Protein AF-A0A9D4HX95-F1 (afdb_monomer_lite)

Radius of gyration: 16.33 Å; chains: 1; bounding box: 34×45×42 Å

Organism: Dreissena polymorpha (NCBI:txid45954)

Structure (mmCIF, N/CA/C/O backbone):
data_AF-A0A9D4HX95-F1
#
_entry.id   AF-A0A9D4HX95-F1
#
loop_
_atom_site.group_PDB
_atom_site.id
_atom_site.type_symbol
_atom_site.label_atom_id
_atom_site.label_alt_id
_atom_site.label_comp_id
_atom_site.label_asym_id
_atom_site.label_entity_id
_atom_site.label_seq_id
_atom_site.pdbx_PDB_ins_code
_atom_site.Cartn_x
_atom_site.Cartn_y
_atom_site.Cartn_z
_atom_site.occupancy
_atom_site.B_iso_or_equiv
_atom_site.auth_seq_id
_atom_site.auth_comp_id
_atom_site.auth_asym_id
_atom_site.auth_atom_id
_atom_site.pdbx_PDB_model_num
ATOM 1 N N . MET A 1 1 ? -6.664 -2.744 5.708 1.00 79.75 1 MET A N 1
ATOM 2 C CA . MET A 1 1 ? -5.539 -2.330 4.844 1.00 79.75 1 MET A CA 1
ATOM 3 C C . MET A 1 1 ? -6.114 -1.767 3.562 1.00 79.75 1 MET A C 1
ATOM 5 O O . MET A 1 1 ? -7.096 -2.320 3.085 1.00 79.75 1 MET A O 1
ATOM 9 N N . PHE A 1 2 ? -5.539 -0.693 3.036 1.00 82.38 2 PHE A N 1
ATOM 10 C CA . PHE A 1 2 ? -5.963 -0.055 1.795 1.00 82.38 2 PHE A CA 1
ATOM 11 C C . PHE A 1 2 ? -4.724 0.227 0.940 1.00 82.38 2 PHE A C 1
ATOM 13 O O . PHE A 1 2 ? -3.716 0.717 1.447 1.00 82.38 2 PHE A O 1
ATOM 20 N N . VAL A 1 3 ? -4.773 -0.114 -0.344 1.00 84.19 3 VAL A N 1
ATOM 21 C CA . VAL A 1 3 ? -3.634 0.033 -1.255 1.00 84.19 3 VAL A CA 1
ATOM 22 C C . VAL A 1 3 ? -4.078 0.851 -2.454 1.00 84.19 3 VAL A C 1
ATOM 24 O O . VAL A 1 3 ? -4.986 0.449 -3.175 1.00 84.19 3 VAL A O 1
ATOM 27 N N . CYS A 1 4 ? -3.426 1.988 -2.669 1.00 82.38 4 CYS A N 1
ATOM 28 C CA . CYS A 1 4 ? -3.612 2.789 -3.868 1.00 82.38 4 CYS A CA 1
ATOM 29 C C . CYS A 1 4 ? -2.549 2.377 -4.892 1.00 82.38 4 CYS A C 1
ATOM 31 O O . CYS A 1 4 ? -1.382 2.754 -4.763 1.00 82.38 4 CYS A O 1
ATOM 33 N N . ASN A 1 5 ? -2.935 1.525 -5.846 1.00 80.19 5 ASN A N 1
ATOM 34 C CA . ASN A 1 5 ? -2.043 1.051 -6.905 1.00 80.19 5 ASN A CA 1
ATOM 35 C C . ASN A 1 5 ? -1.964 2.047 -8.076 1.00 80.19 5 ASN A C 1
ATOM 37 O O . ASN A 1 5 ? -2.824 2.912 -8.216 1.00 80.19 5 ASN A O 1
ATOM 41 N N . LYS A 1 6 ? -0.962 1.863 -8.943 1.00 78.56 6 LYS A N 1
ATOM 42 C CA . LYS A 1 6 ? -0.628 2.727 -10.082 1.00 78.56 6 LYS A CA 1
ATOM 43 C C . LYS A 1 6 ? -0.210 4.138 -9.671 1.00 78.56 6 LYS A C 1
ATOM 45 O O . LYS A 1 6 ? -0.395 5.090 -10.413 1.00 78.56 6 LYS A O 1
ATOM 50 N N . TRP A 1 7 ? 0.376 4.307 -8.490 1.00 78.69 7 TRP A N 1
ATOM 51 C CA . TRP A 1 7 ? 0.834 5.619 -8.031 1.00 78.69 7 TRP A CA 1
ATOM 52 C C . TRP A 1 7 ? 1.916 6.228 -8.938 1.00 78.69 7 TRP A C 1
ATOM 54 O O . TRP A 1 7 ? 2.157 7.426 -8.885 1.00 78.69 7 TRP A O 1
ATOM 64 N N . ASP A 1 8 ? 2.553 5.419 -9.787 1.00 74.75 8 ASP A N 1
ATOM 65 C CA . ASP A 1 8 ? 3.479 5.841 -10.838 1.00 74.75 8 ASP A CA 1
ATOM 66 C C . ASP A 1 8 ? 2.823 6.598 -12.002 1.00 74.75 8 ASP A C 1
ATOM 68 O O . ASP A 1 8 ? 3.535 7.335 -12.680 1.00 74.75 8 ASP A O 1
ATOM 72 N N . ILE A 1 9 ? 1.507 6.470 -12.211 1.00 74.06 9 ILE A N 1
ATOM 73 C CA . ILE A 1 9 ? 0.794 7.172 -13.295 1.00 74.06 9 ILE A CA 1
ATOM 74 C C . ILE A 1 9 ? 0.238 8.529 -12.860 1.00 74.06 9 ILE A C 1
ATOM 76 O O . ILE A 1 9 ? -0.137 9.328 -13.710 1.00 74.06 9 ILE A O 1
ATOM 80 N N . VAL A 1 10 ? 0.167 8.792 -11.550 1.00 67.75 10 VAL A N 1
ATOM 81 C CA . VAL A 1 10 ? -0.225 10.108 -11.024 1.00 67.75 10 VAL A CA 1
ATOM 82 C C . VAL A 1 10 ? 0.852 11.092 -11.459 1.00 67.75 10 VAL A C 1
ATOM 84 O O . VAL A 1 10 ? 2.010 10.905 -11.078 1.00 67.75 10 VAL A O 1
ATOM 87 N N . GLU A 1 11 ? 0.526 12.075 -12.295 1.00 60.53 11 GLU A N 1
ATOM 88 C CA . GLU A 1 11 ? 1.542 12.927 -12.914 1.00 60.53 11 GLU A CA 1
ATOM 89 C C . GLU A 1 11 ? 2.400 13.633 -11.862 1.00 60.53 11 GLU A C 1
ATOM 91 O O . GLU A 1 11 ? 1.921 14.052 -10.814 1.00 60.53 11 GLU A O 1
ATOM 96 N N . GLU A 1 12 ? 3.689 13.816 -12.140 1.00 55.19 12 GLU A N 1
ATOM 97 C CA . GLU A 1 12 ? 4.631 14.428 -11.197 1.00 55.19 12 GLU A CA 1
ATOM 98 C C . GLU A 1 12 ? 4.266 15.889 -10.855 1.00 55.19 12 GLU A C 1
ATOM 100 O O . GLU A 1 12 ? 4.533 16.361 -9.750 1.00 55.19 12 GLU A O 1
ATOM 105 N N . ARG A 1 13 ? 3.556 16.583 -11.761 1.00 49.28 13 ARG A N 1
ATOM 106 C CA . ARG A 1 13 ? 2.916 17.885 -11.495 1.00 49.28 13 ARG A CA 1
ATOM 107 C C . ARG A 1 13 ? 1.768 17.789 -10.495 1.00 49.28 13 ARG A C 1
ATOM 109 O O . ARG A 1 13 ? 1.581 18.721 -9.725 1.00 49.28 13 ARG A O 1
ATOM 116 N N . GLU A 1 14 ? 1.038 16.683 -10.466 1.00 53.88 14 GLU A N 1
ATOM 117 C CA . GLU A 1 14 ? 0.056 16.403 -9.422 1.00 53.88 14 GLU A CA 1
ATOM 118 C C . GLU A 1 14 ? 0.718 15.861 -8.152 1.00 53.88 14 GLU A C 1
ATOM 120 O O . GLU A 1 14 ? 0.146 16.012 -7.083 1.00 53.88 14 GLU A O 1
ATOM 125 N N . ARG A 1 15 ? 1.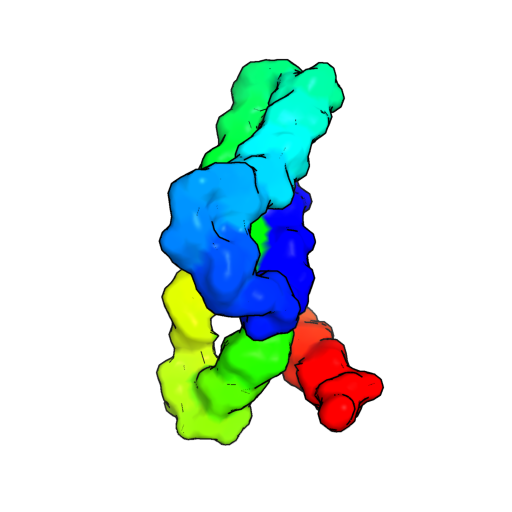941 15.307 -8.235 1.00 52.47 15 ARG A N 1
ATOM 126 C CA . ARG A 1 15 ? 2.724 14.868 -7.065 1.00 52.47 15 ARG A CA 1
ATOM 127 C C . ARG A 1 15 ? 3.395 15.975 -6.272 1.00 52.47 15 ARG A C 1
ATOM 129 O O . ARG A 1 15 ? 3.405 15.944 -5.047 1.00 52.47 15 ARG A O 1
ATOM 136 N N . ASN A 1 16 ? 3.970 16.938 -6.979 1.00 47.16 16 ASN A N 1
ATOM 137 C CA . ASN A 1 16 ? 4.900 17.907 -6.405 1.00 47.16 16 ASN A CA 1
ATOM 138 C C . ASN A 1 16 ? 4.361 19.345 -6.408 1.00 47.16 16 ASN A C 1
ATOM 140 O O . ASN A 1 16 ? 5.060 20.256 -5.963 1.00 47.16 16 ASN A O 1
ATOM 144 N N . GLN A 1 17 ? 3.130 19.582 -6.882 1.00 50.97 17 GLN A N 1
ATOM 145 C CA . GLN A 1 17 ? 2.469 20.869 -6.664 1.00 50.97 17 GLN A CA 1
ATOM 146 C C . GLN A 1 17 ? 1.882 20.936 -5.246 1.00 50.97 17 GLN A C 1
ATOM 148 O O . GLN A 1 17 ? 1.150 20.028 -4.838 1.00 50.97 17 GLN A O 1
ATOM 153 N N . PRO A 1 18 ? 2.140 22.023 -4.494 1.00 43.84 18 PRO A N 1
ATOM 154 C CA . PRO A 1 18 ? 1.429 22.305 -3.256 1.00 43.84 18 PRO A CA 1
ATOM 155 C C . PRO A 1 18 ? -0.062 22.459 -3.576 1.00 43.84 18 PRO A C 1
ATOM 157 O O . PRO A 1 18 ? -0.494 23.495 -4.073 1.00 43.84 18 PRO A O 1
ATOM 160 N N . GLY A 1 19 ? -0.843 21.403 -3.348 1.00 51.59 19 GLY A N 1
ATOM 161 C CA . GLY A 1 19 ? -2.288 21.431 -3.561 1.00 51.59 19 GLY A CA 1
ATOM 162 C C . GLY A 1 19 ? -2.917 20.143 -4.087 1.00 51.59 19 GLY A C 1
ATOM 163 O O . GLY A 1 19 ? -4.055 19.904 -3.721 1.00 51.59 19 GLY A O 1
ATOM 164 N N . SER A 1 20 ? -2.237 19.289 -4.862 1.00 52.00 20 SER A N 1
ATOM 165 C CA . SER A 1 20 ? -2.914 18.204 -5.616 1.00 52.00 20 SER A CA 1
ATOM 166 C C . SER A 1 20 ? -2.643 16.777 -5.109 1.00 52.00 20 SER A C 1
ATOM 168 O O . SER A 1 20 ? -3.589 16.012 -4.915 1.00 52.00 20 SER A O 1
ATOM 170 N N . GLU A 1 21 ? -1.403 16.404 -4.779 1.00 48.84 21 GLU A N 1
ATOM 171 C CA . GLU A 1 21 ? -1.111 15.033 -4.306 1.00 48.84 21 GLU A CA 1
ATOM 172 C C . GLU A 1 21 ? -1.579 14.801 -2.877 1.00 48.84 21 GLU A C 1
ATOM 174 O O . GLU A 1 21 ? -2.135 13.752 -2.527 1.00 48.84 21 GLU A O 1
ATOM 179 N N . ALA A 1 22 ? -1.351 15.829 -2.055 1.00 56.88 22 ALA A N 1
ATOM 180 C CA . ALA A 1 22 ? -1.920 15.906 -0.731 1.00 56.88 22 ALA A CA 1
ATOM 181 C C . ALA A 1 22 ? -3.437 15.754 -0.838 1.00 56.88 22 ALA A C 1
ATOM 183 O O . ALA A 1 22 ? -3.993 15.027 -0.039 1.00 56.88 22 ALA A O 1
ATOM 184 N N . GLN A 1 23 ? -4.101 16.314 -1.856 1.00 68.12 23 GLN A N 1
ATOM 185 C CA . GLN A 1 23 ? -5.553 16.218 -1.986 1.00 68.12 23 GLN A CA 1
ATOM 186 C C . GLN A 1 23 ? -6.059 14.812 -2.293 1.00 68.12 23 GLN A C 1
ATOM 188 O O . GLN A 1 23 ? -6.956 14.385 -1.588 1.00 68.12 23 GLN A O 1
ATOM 193 N N . VAL A 1 24 ? -5.526 14.057 -3.261 1.00 74.69 24 VAL A N 1
ATOM 194 C CA . VAL A 1 24 ? -6.083 12.711 -3.552 1.00 74.69 24 VAL A CA 1
ATOM 195 C C . VAL A 1 24 ? -5.843 11.750 -2.389 1.00 74.69 24 VAL A C 1
ATOM 197 O O . VAL A 1 24 ? -6.740 11.006 -1.979 1.00 74.69 24 VAL A O 1
ATOM 200 N N . TRP A 1 25 ? -4.634 11.779 -1.823 1.00 79.94 25 TRP A N 1
ATOM 201 C CA . TRP A 1 25 ? -4.310 10.959 -0.661 1.00 79.94 25 TRP A CA 1
ATOM 202 C C . TRP A 1 25 ? -5.127 11.381 0.563 1.00 79.94 25 TRP A C 1
ATOM 204 O O . TRP A 1 25 ? -5.757 10.531 1.191 1.00 79.94 25 TRP A O 1
ATOM 214 N N . GLN A 1 26 ? -5.163 12.679 0.877 1.00 80.12 26 GLN A N 1
ATOM 215 C CA . GLN A 1 26 ? -5.887 13.210 2.030 1.00 80.12 26 GLN A CA 1
ATOM 216 C C . GLN A 1 26 ? -7.398 13.056 1.871 1.00 80.12 26 GLN A C 1
ATOM 218 O O . GLN A 1 26 ? -8.041 12.648 2.823 1.00 80.12 26 GLN A O 1
ATOM 223 N N . ASP A 1 27 ? -7.967 13.278 0.688 1.00 83.06 27 ASP A N 1
ATOM 224 C CA . ASP A 1 27 ? -9.389 13.045 0.403 1.00 83.06 27 ASP A CA 1
ATOM 225 C C . ASP A 1 27 ? -9.749 11.570 0.603 1.00 83.06 27 ASP A C 1
ATOM 227 O O . ASP A 1 27 ? -10.756 11.247 1.236 1.00 83.06 27 ASP A O 1
ATOM 231 N N . THR A 1 28 ? -8.887 10.656 0.147 1.00 83.31 28 THR A N 1
ATOM 232 C CA . THR A 1 28 ? -9.065 9.223 0.406 1.00 83.31 28 THR A CA 1
ATOM 233 C C . THR A 1 28 ? -9.011 8.929 1.908 1.00 83.31 28 THR A C 1
ATOM 235 O O . THR A 1 28 ? -9.894 8.246 2.430 1.00 83.31 28 THR A O 1
ATOM 238 N N . VAL A 1 29 ? -8.019 9.469 2.624 1.00 85.00 29 VAL A N 1
ATOM 239 C CA . VAL A 1 29 ? -7.891 9.334 4.085 1.00 85.00 29 VAL A CA 1
ATOM 240 C C . VAL A 1 29 ? -9.123 9.896 4.799 1.00 85.00 29 VAL A C 1
ATOM 242 O O . VAL A 1 29 ? -9.651 9.250 5.700 1.00 85.00 29 VAL A O 1
ATOM 245 N N . ASP A 1 30 ? -9.613 11.065 4.399 1.00 85.62 30 ASP A N 1
ATOM 246 C CA . ASP A 1 30 ? -10.743 11.754 5.019 1.00 85.62 30 ASP A CA 1
ATOM 247 C C . ASP A 1 30 ? -12.044 10.983 4.795 1.00 85.62 30 ASP A C 1
ATOM 249 O O . ASP A 1 30 ? -12.825 10.798 5.732 1.00 85.62 30 ASP A O 1
ATOM 253 N N . LYS A 1 31 ? -12.264 10.456 3.585 1.00 86.31 31 LYS A N 1
ATOM 254 C CA . LYS A 1 31 ? -13.385 9.552 3.291 1.00 86.31 31 LYS A CA 1
ATOM 255 C C . LYS A 1 31 ? -13.312 8.287 4.144 1.00 86.31 31 LYS A C 1
ATOM 257 O O . LYS A 1 31 ? -14.301 7.908 4.768 1.00 86.31 31 LYS A O 1
ATOM 262 N N . LEU A 1 32 ? -12.139 7.666 4.248 1.00 85.69 32 LEU A N 1
ATOM 263 C CA . LEU A 1 32 ? -11.947 6.474 5.075 1.00 85.69 32 LEU A CA 1
ATOM 264 C C . LEU A 1 32 ? -12.156 6.759 6.573 1.00 85.69 32 LEU A C 1
ATOM 266 O O . LEU A 1 32 ? -12.801 5.966 7.261 1.00 85.69 32 LEU A O 1
ATOM 270 N N . LYS A 1 33 ? -11.685 7.906 7.078 1.00 86.56 33 LYS A N 1
ATOM 271 C CA . LYS A 1 33 ? -11.906 8.356 8.464 1.00 86.56 33 LYS A CA 1
ATOM 272 C C . LYS A 1 33 ? -13.379 8.634 8.758 1.00 86.56 33 LYS A C 1
ATOM 274 O O . LYS A 1 33 ? -13.826 8.330 9.859 1.00 86.56 33 LYS A O 1
ATOM 279 N N . LYS A 1 34 ? -14.143 9.161 7.791 1.00 87.00 34 LYS A N 1
ATOM 280 C CA . LYS A 1 34 ? -15.600 9.347 7.927 1.00 87.00 34 LYS A CA 1
ATOM 281 C C . LYS A 1 34 ? -16.337 8.018 8.102 1.00 87.00 34 LYS A C 1
ATOM 283 O O . LYS A 1 34 ? -17.270 7.951 8.894 1.00 87.00 34 LYS A O 1
ATOM 288 N N . HIS A 1 35 ? -15.925 6.971 7.388 1.00 84.81 35 HIS A N 1
ATOM 289 C CA . HIS A 1 35 ? -16.574 5.657 7.467 1.00 84.81 35 HIS A CA 1
ATOM 290 C C . HIS A 1 35 ? -16.096 4.801 8.646 1.00 84.81 35 HIS A C 1
ATOM 292 O O . HIS A 1 35 ? -16.867 4.002 9.171 1.00 84.81 35 HIS A O 1
ATOM 298 N N . LEU A 1 36 ? -14.841 4.963 9.068 1.00 83.50 36 LEU A N 1
ATOM 299 C CA . LEU A 1 36 ? -14.227 4.229 10.177 1.00 83.50 36 LEU A CA 1
ATOM 300 C C . LEU A 1 36 ? -13.518 5.208 11.129 1.00 83.50 36 LEU A C 1
ATOM 302 O O . LEU A 1 36 ? -12.282 5.292 11.134 1.00 83.50 36 LEU A O 1
ATOM 306 N N . PRO A 1 37 ? -14.290 5.969 11.928 1.00 81.88 37 PRO A N 1
ATOM 307 C CA . PRO A 1 37 ? -13.731 6.906 12.892 1.00 81.88 37 PRO A CA 1
ATOM 308 C C . PRO A 1 37 ? -12.938 6.162 13.975 1.00 81.88 37 PRO A C 1
ATOM 310 O O . PRO A 1 37 ? -13.325 5.089 14.432 1.00 81.88 37 PRO A O 1
ATOM 313 N N . GLY A 1 38 ? -11.797 6.726 14.375 1.00 81.25 38 GLY A N 1
ATOM 314 C CA . GLY A 1 38 ? -10.897 6.132 15.374 1.00 81.25 38 GLY A CA 1
ATOM 315 C C . GLY A 1 38 ? -9.920 5.082 14.830 1.00 81.25 38 GLY A C 1
ATOM 316 O O . GLY A 1 38 ? -8.982 4.707 15.532 1.00 81.25 38 GLY A O 1
ATOM 317 N N . PHE A 1 39 ? -10.065 4.643 13.575 1.00 80.38 39 PHE A N 1
ATOM 318 C CA . PHE A 1 39 ? -9.078 3.773 12.940 1.00 80.38 39 PHE A CA 1
ATOM 319 C C . PHE A 1 39 ? -7.872 4.583 12.433 1.00 80.38 39 PHE A C 1
ATOM 321 O O . PHE A 1 39 ? -8.018 5.571 11.710 1.00 80.38 39 PHE A O 1
ATOM 328 N N . SER A 1 40 ? -6.654 4.159 12.789 1.00 80.38 40 SER A N 1
ATOM 329 C CA . SER A 1 40 ? -5.409 4.812 12.354 1.00 80.38 40 SER A CA 1
ATOM 330 C C . SER A 1 40 ? -5.029 4.368 10.938 1.00 80.38 40 SER A C 1
ATOM 332 O O . SER A 1 40 ? -4.190 3.488 10.738 1.00 80.38 40 SER A O 1
ATOM 334 N N . TRP A 1 41 ? -5.679 4.973 9.943 1.00 80.81 41 TRP A N 1
ATOM 335 C CA . TRP A 1 41 ? -5.471 4.676 8.523 1.00 80.81 41 TRP A CA 1
ATOM 336 C C . TRP A 1 41 ? -4.034 4.907 8.044 1.00 80.81 41 TRP A C 1
ATOM 338 O O . TRP A 1 41 ? -3.550 4.140 7.216 1.00 80.81 41 TRP A O 1
ATOM 348 N N . ASP A 1 42 ? -3.315 5.860 8.638 1.00 73.81 42 ASP A N 1
ATOM 349 C CA . ASP A 1 42 ? -1.940 6.222 8.259 1.00 73.81 42 ASP A CA 1
ATOM 350 C C . ASP A 1 42 ? -0.958 5.037 8.328 1.00 73.81 42 ASP A C 1
ATOM 352 O O . ASP A 1 42 ? 0.057 5.017 7.639 1.00 73.81 42 ASP A O 1
ATOM 356 N N . ARG A 1 43 ? -1.264 4.019 9.145 1.00 73.00 43 ARG A N 1
ATOM 357 C CA . ARG A 1 43 ? -0.434 2.813 9.317 1.00 73.00 43 ARG A CA 1
ATOM 358 C C . ARG A 1 43 ? -0.820 1.649 8.408 1.00 73.00 43 ARG A C 1
ATOM 360 O O . ARG A 1 43 ? -0.107 0.651 8.386 1.00 73.00 43 ARG A O 1
ATOM 367 N N . TYR A 1 44 ? -1.951 1.747 7.713 1.00 80.69 44 TYR A N 1
ATOM 368 C CA . TYR A 1 44 ? -2.536 0.656 6.928 1.00 80.69 44 TYR A CA 1
ATOM 369 C C . TYR A 1 44 ? -2.905 1.072 5.505 1.00 80.69 44 TYR A C 1
ATOM 371 O O . TYR A 1 44 ? -3.579 0.305 4.809 1.00 80.69 44 TYR A O 1
ATOM 379 N N . MET A 1 45 ? -2.492 2.271 5.097 1.00 85.12 45 MET A N 1
ATOM 380 C CA . MET A 1 45 ? -2.627 2.787 3.746 1.00 85.12 45 MET A CA 1
ATOM 381 C C . MET A 1 45 ? -1.264 2.809 3.060 1.00 85.12 45 MET A C 1
ATOM 383 O O . MET A 1 45 ? -0.288 3.291 3.629 1.00 85.12 45 MET A O 1
ATOM 387 N N . TYR A 1 46 ? -1.206 2.328 1.818 1.00 84.56 46 TYR A N 1
ATOM 388 C CA . TYR A 1 46 ? 0.039 2.238 1.052 1.00 84.56 46 TYR A CA 1
ATOM 389 C C . TYR A 1 46 ? -0.137 2.795 -0.362 1.00 84.56 46 TYR A C 1
ATOM 391 O O . TYR A 1 46 ? -1.101 2.451 -1.050 1.00 84.56 46 TYR A O 1
ATOM 399 N N . LYS A 1 47 ? 0.810 3.632 -0.800 1.00 85.19 47 LYS A N 1
ATOM 400 C CA . LYS A 1 47 ? 0.965 4.068 -2.198 1.00 85.19 47 LYS A CA 1
ATOM 401 C C . LYS A 1 47 ? 1.829 3.040 -2.925 1.00 85.19 47 LYS A C 1
ATOM 403 O O . LYS A 1 47 ? 2.924 2.745 -2.453 1.00 85.19 47 LYS A O 1
ATOM 408 N N . MET A 1 48 ? 1.367 2.501 -4.049 1.00 83.06 48 MET A N 1
ATOM 409 C CA . MET A 1 48 ? 2.039 1.406 -4.756 1.00 83.06 48 MET A CA 1
ATOM 410 C C . MET A 1 48 ? 2.101 1.640 -6.261 1.00 83.06 48 MET A C 1
ATOM 412 O O . MET A 1 48 ? 1.171 2.185 -6.844 1.00 83.06 48 MET A O 1
ATOM 416 N N . SER A 1 49 ? 3.167 1.145 -6.887 1.00 83.12 49 SER A N 1
ATOM 417 C CA . SER A 1 49 ? 3.255 0.946 -8.333 1.00 83.12 49 SER A CA 1
ATOM 418 C C . SER A 1 49 ? 3.625 -0.506 -8.618 1.00 83.12 49 SER A C 1
ATOM 420 O O . SER A 1 49 ? 4.747 -0.929 -8.334 1.00 83.12 49 SER A O 1
ATOM 422 N N . THR A 1 50 ? 2.683 -1.267 -9.181 1.00 77.00 50 THR A N 1
ATOM 423 C CA . THR A 1 50 ? 2.928 -2.636 -9.666 1.00 77.00 50 THR A CA 1
ATOM 424 C C . THR A 1 50 ? 3.992 -2.704 -10.739 1.00 77.00 50 THR A C 1
ATOM 426 O O . THR A 1 50 ? 4.824 -3.607 -10.715 1.00 77.00 50 THR A O 1
ATOM 429 N N . THR A 1 51 ? 4.022 -1.714 -11.623 1.00 78.88 51 THR A N 1
ATOM 430 C CA . THR A 1 51 ? 5.014 -1.613 -12.691 1.00 78.88 51 THR A CA 1
ATOM 431 C C . THR A 1 51 ? 6.421 -1.448 -12.120 1.00 78.88 51 THR A C 1
ATOM 433 O O . THR A 1 51 ? 7.331 -2.194 -12.475 1.00 78.88 51 THR A O 1
ATOM 436 N N . GLU A 1 52 ? 6.607 -0.500 -11.201 1.00 78.56 52 GLU A N 1
ATOM 437 C CA . GLU A 1 52 ? 7.907 -0.213 -10.592 1.00 78.56 52 GLU A CA 1
ATOM 438 C C . GLU A 1 52 ? 8.408 -1.390 -9.750 1.00 78.56 52 GLU A C 1
ATOM 440 O O . GLU A 1 52 ? 9.543 -1.839 -9.907 1.00 78.56 52 GLU A O 1
ATOM 445 N N . ALA A 1 53 ? 7.550 -1.945 -8.892 1.00 75.12 53 ALA A N 1
ATOM 446 C CA . ALA A 1 53 ? 7.934 -3.074 -8.055 1.00 75.12 53 ALA A CA 1
ATOM 447 C C . ALA A 1 53 ? 8.194 -4.348 -8.874 1.00 75.12 53 ALA A C 1
ATOM 449 O O . ALA A 1 53 ? 9.124 -5.083 -8.550 1.00 75.12 53 ALA A O 1
ATOM 450 N N . SER A 1 54 ? 7.465 -4.577 -9.971 1.00 76.19 54 SER A N 1
ATOM 451 C CA . SER A 1 54 ? 7.785 -5.669 -10.895 1.00 76.19 54 SER A CA 1
ATOM 452 C C . SER A 1 54 ? 9.163 -5.487 -11.527 1.00 76.19 54 SER A C 1
ATOM 454 O O . SER A 1 54 ? 9.963 -6.416 -11.477 1.00 76.19 54 SER A O 1
ATOM 456 N N . ARG A 1 55 ? 9.493 -4.279 -12.011 1.00 79.75 55 ARG A N 1
ATOM 457 C CA . ARG A 1 55 ? 10.822 -3.978 -12.571 1.00 79.75 55 ARG A CA 1
ATOM 458 C C . ARG A 1 55 ? 11.950 -4.269 -11.581 1.00 79.75 55 ARG A C 1
ATOM 460 O O . ARG A 1 55 ? 12.974 -4.817 -11.981 1.00 79.75 55 ARG A O 1
ATOM 467 N N . TYR A 1 56 ? 11.777 -3.930 -10.304 1.00 79.38 56 TYR A N 1
ATOM 468 C CA . TYR A 1 56 ? 12.765 -4.220 -9.256 1.00 79.38 56 TYR A CA 1
ATOM 469 C C . TYR A 1 56 ? 12.955 -5.726 -9.037 1.00 79.38 56 TYR A C 1
ATOM 471 O O . TYR A 1 56 ? 14.094 -6.198 -8.976 1.00 79.38 56 TYR A O 1
ATOM 479 N N . ILE A 1 57 ? 11.851 -6.478 -8.982 1.00 74.94 57 ILE A N 1
ATOM 480 C CA . ILE A 1 57 ? 11.872 -7.935 -8.808 1.00 74.94 57 ILE A CA 1
ATOM 481 C C . ILE A 1 57 ? 12.543 -8.602 -10.014 1.00 74.94 57 ILE A C 1
ATOM 483 O O . ILE A 1 57 ? 13.471 -9.389 -9.838 1.00 74.94 57 ILE A O 1
ATOM 487 N N . THR A 1 58 ? 12.136 -8.258 -11.239 1.00 77.19 58 THR A N 1
ATOM 488 C CA . THR A 1 58 ? 12.699 -8.849 -12.466 1.00 77.19 58 THR A CA 1
ATOM 489 C C . THR A 1 58 ? 14.164 -8.484 -12.677 1.00 77.19 58 THR A C 1
ATOM 491 O O . THR A 1 58 ? 14.900 -9.254 -13.284 1.00 77.19 58 THR A O 1
ATOM 494 N N . SER A 1 59 ? 14.603 -7.333 -12.162 1.00 81.69 59 SER A N 1
ATOM 495 C CA . SER A 1 59 ? 16.007 -6.903 -12.218 1.00 81.69 59 SER A CA 1
ATOM 496 C C . SER A 1 59 ? 16.876 -7.530 -11.119 1.00 81.69 59 SER A C 1
ATOM 498 O O . SER A 1 59 ? 18.061 -7.224 -11.037 1.00 81.69 59 SER A O 1
ATOM 500 N N . GLY A 1 60 ? 16.308 -8.368 -10.240 1.00 77.69 60 GLY A N 1
ATOM 501 C CA . GLY A 1 60 ? 17.030 -8.983 -9.121 1.00 77.69 60 GLY A CA 1
ATOM 502 C C . GLY A 1 60 ? 17.416 -8.004 -8.005 1.00 77.69 60 GLY A C 1
ATOM 503 O O . GLY A 1 60 ? 18.189 -8.360 -7.121 1.00 77.69 60 GLY A O 1
ATOM 504 N N . ILE A 1 61 ? 16.874 -6.782 -8.025 1.00 79.31 61 ILE A N 1
ATOM 505 C CA . ILE A 1 61 ? 17.153 -5.723 -7.039 1.00 79.31 61 ILE A CA 1
ATOM 506 C C . ILE A 1 61 ? 16.366 -5.979 -5.738 1.00 79.31 61 ILE A C 1
ATOM 508 O O . ILE A 1 61 ? 16.702 -5.455 -4.678 1.00 79.31 61 ILE A O 1
ATOM 512 N N . GLY A 1 62 ? 15.338 -6.830 -5.799 1.00 77.12 62 GLY A N 1
ATOM 513 C CA . GLY A 1 62 ? 14.491 -7.185 -4.666 1.00 77.12 62 GLY A CA 1
ATOM 514 C C . GLY A 1 62 ? 13.200 -6.375 -4.671 1.00 77.12 62 GLY A C 1
ATOM 515 O O . GLY A 1 62 ? 12.499 -6.329 -5.678 1.00 77.12 62 GLY A O 1
ATOM 516 N N . TYR A 1 63 ? 12.864 -5.753 -3.542 1.00 75.88 63 TYR A N 1
ATOM 517 C CA . TYR A 1 63 ? 11.606 -5.027 -3.366 1.00 75.88 63 TYR A CA 1
ATOM 518 C C . TYR A 1 63 ? 11.831 -3.517 -3.292 1.00 75.88 63 TYR A C 1
ATOM 520 O O . TYR A 1 63 ? 12.800 -3.058 -2.690 1.00 75.88 63 TYR A O 1
ATOM 528 N N . THR A 1 64 ? 10.897 -2.733 -3.836 1.00 79.06 64 THR A N 1
ATOM 529 C CA . THR A 1 64 ? 10.858 -1.288 -3.562 1.00 79.06 64 THR A CA 1
ATOM 530 C C . THR A 1 64 ? 10.533 -1.045 -2.088 1.00 79.06 64 THR A C 1
ATOM 532 O O . THR A 1 64 ? 9.851 -1.854 -1.451 1.00 79.06 64 THR A O 1
ATOM 535 N N . GLU A 1 65 ? 10.956 0.094 -1.533 1.00 79.81 65 GLU A N 1
ATOM 536 C CA . GLU A 1 65 ? 10.660 0.452 -0.135 1.00 79.81 65 GLU A CA 1
ATOM 537 C C . GLU A 1 65 ? 9.154 0.441 0.162 1.00 79.81 65 GLU A C 1
ATOM 539 O O . GLU A 1 65 ? 8.711 -0.038 1.207 1.00 79.81 65 GLU A O 1
ATOM 544 N N . ARG A 1 66 ? 8.345 0.908 -0.796 1.00 80.81 66 ARG A N 1
ATOM 545 C CA . ARG A 1 66 ? 6.878 0.916 -0.698 1.00 80.81 66 ARG A CA 1
ATOM 546 C C . ARG A 1 66 ? 6.304 -0.499 -0.642 1.00 80.81 66 ARG A C 1
ATOM 548 O O . ARG A 1 66 ? 5.424 -0.768 0.177 1.00 80.81 66 ARG A O 1
ATOM 555 N N . TYR A 1 67 ? 6.835 -1.416 -1.452 1.00 78.81 67 TYR A N 1
ATOM 556 C CA . TYR A 1 67 ? 6.441 -2.824 -1.412 1.00 78.81 67 TYR A CA 1
ATOM 557 C C . TYR A 1 67 ? 6.867 -3.492 -0.099 1.00 78.81 67 TYR A C 1
ATOM 559 O O . TYR A 1 67 ? 6.068 -4.181 0.535 1.00 78.81 67 TYR A O 1
ATOM 567 N N . ALA A 1 68 ? 8.090 -3.234 0.370 1.00 80.38 68 ALA A N 1
ATOM 568 C CA . ALA A 1 68 ? 8.562 -3.732 1.659 1.00 80.38 68 ALA A CA 1
ATOM 569 C C . ALA A 1 68 ? 7.678 -3.234 2.821 1.00 80.38 68 ALA A C 1
ATOM 571 O O . ALA A 1 68 ? 7.326 -4.011 3.711 1.00 80.38 68 ALA A O 1
ATOM 572 N N . ALA A 1 69 ? 7.243 -1.969 2.782 1.00 82.62 69 ALA A N 1
ATOM 573 C CA . ALA A 1 69 ? 6.322 -1.401 3.763 1.00 82.62 69 ALA A CA 1
ATOM 574 C C . ALA A 1 69 ? 4.943 -2.084 3.745 1.00 82.62 69 ALA A C 1
ATOM 576 O O . ALA A 1 69 ? 4.406 -2.391 4.815 1.00 82.62 69 ALA A O 1
ATOM 577 N N . LEU A 1 70 ? 4.393 -2.375 2.558 1.00 83.62 70 LEU A N 1
ATOM 578 C CA . LEU A 1 70 ? 3.149 -3.136 2.403 1.00 83.62 70 LEU A CA 1
ATOM 579 C C . LEU A 1 70 ? 3.275 -4.539 3.015 1.00 83.62 70 LEU A C 1
ATOM 581 O O . LEU A 1 70 ? 2.427 -4.946 3.813 1.00 83.62 70 LEU A O 1
ATOM 585 N N . MET A 1 71 ? 4.353 -5.258 2.693 1.00 80.00 71 MET A N 1
ATOM 586 C CA . MET A 1 71 ? 4.599 -6.603 3.224 1.00 80.00 71 MET A CA 1
ATOM 587 C C . MET A 1 71 ? 4.783 -6.593 4.744 1.00 80.00 71 MET A C 1
ATOM 589 O O . MET A 1 71 ? 4.221 -7.442 5.438 1.00 80.00 71 MET A O 1
ATOM 593 N N . GLY A 1 72 ? 5.484 -5.594 5.285 1.00 81.88 72 GLY A N 1
ATOM 594 C CA . GLY A 1 72 ? 5.598 -5.396 6.730 1.00 81.88 72 GLY A CA 1
ATOM 595 C C . GLY A 1 72 ? 4.249 -5.107 7.401 1.00 81.88 72 GLY A C 1
ATOM 596 O O . GLY A 1 72 ? 3.980 -5.604 8.496 1.00 81.88 72 GLY A O 1
ATOM 597 N N . GLY A 1 73 ? 3.372 -4.344 6.743 1.00 80.94 73 GLY A N 1
ATOM 598 C CA . GLY A 1 73 ? 1.998 -4.095 7.185 1.00 80.94 73 GLY A CA 1
ATOM 599 C C . GLY A 1 73 ? 1.143 -5.355 7.245 1.00 80.94 73 GLY A C 1
ATOM 600 O O . GLY A 1 73 ? 0.510 -5.636 8.266 1.00 80.94 73 GLY A O 1
ATOM 601 N N . LEU A 1 74 ? 1.171 -6.143 6.169 1.00 80.25 74 LEU A N 1
ATOM 602 C CA . LEU A 1 74 ? 0.512 -7.446 6.090 1.00 80.25 74 LEU A CA 1
ATOM 603 C C . LEU A 1 74 ? 1.004 -8.387 7.189 1.00 80.25 74 LEU A C 1
ATOM 605 O O . LEU A 1 74 ? 0.192 -8.971 7.905 1.00 80.25 74 LEU A O 1
ATOM 609 N N . GLN A 1 75 ? 2.321 -8.487 7.374 1.00 78.62 75 GLN A N 1
ATOM 610 C CA . GLN A 1 75 ? 2.906 -9.329 8.411 1.00 78.62 75 GLN A CA 1
ATOM 611 C C . GLN A 1 75 ? 2.424 -8.920 9.807 1.00 78.62 75 GLN A C 1
ATOM 613 O O . GLN A 1 75 ? 2.043 -9.787 10.591 1.00 78.62 75 GLN A O 1
ATOM 618 N N . LYS A 1 76 ? 2.376 -7.616 10.110 1.00 76.75 76 LYS A N 1
ATOM 619 C CA . LYS A 1 76 ? 1.848 -7.106 11.386 1.00 76.75 76 LYS A CA 1
ATOM 620 C C . LYS A 1 76 ? 0.375 -7.458 11.578 1.00 76.75 76 LYS A C 1
ATOM 622 O O . LYS A 1 76 ? 0.031 -7.973 12.633 1.00 76.75 76 LYS A O 1
ATOM 627 N N . LEU A 1 77 ? -0.474 -7.238 10.571 1.00 76.00 77 LEU A N 1
ATOM 628 C CA . LEU A 1 77 ? -1.904 -7.570 10.642 1.00 76.00 77 LEU A CA 1
ATOM 629 C C . LEU A 1 77 ? -2.134 -9.059 10.900 1.00 76.00 77 LEU A C 1
ATOM 631 O O . LEU A 1 77 ? -2.939 -9.434 11.751 1.00 76.00 77 LEU A O 1
ATOM 635 N N . ILE A 1 78 ? -1.397 -9.904 10.185 1.00 73.12 78 ILE A N 1
ATOM 636 C CA . ILE A 1 78 ? -1.484 -11.351 10.326 1.00 73.12 78 ILE A CA 1
ATOM 637 C C . ILE A 1 78 ? -1.019 -11.754 11.725 1.00 73.12 78 ILE A C 1
ATOM 639 O O . ILE A 1 78 ? -1.773 -12.413 12.438 1.00 73.12 78 ILE A O 1
ATOM 643 N N . LEU A 1 79 ? 0.153 -11.291 12.170 1.00 70.50 79 LEU A N 1
ATOM 644 C CA . LEU A 1 79 ? 0.636 -11.551 13.527 1.00 70.50 79 LEU A CA 1
ATOM 645 C C . LEU A 1 79 ? -0.377 -11.099 14.584 1.00 70.50 79 LEU A C 1
ATOM 647 O O . LEU A 1 79 ? -0.689 -11.893 15.461 1.00 70.50 79 LEU A O 1
ATOM 651 N N . SER A 1 80 ? -0.962 -9.905 14.461 1.00 71.94 80 SER A N 1
ATOM 652 C CA . SER A 1 80 ? -2.007 -9.422 15.372 1.00 71.94 80 SER A CA 1
ATOM 653 C C . SER A 1 80 ? -3.257 -10.311 15.377 1.00 71.94 80 SER A C 1
ATOM 655 O O . SER A 1 80 ? -3.814 -10.572 16.442 1.00 71.94 80 SER A O 1
ATOM 657 N N . SER A 1 81 ? -3.678 -10.829 14.217 1.00 67.62 81 SER A N 1
ATOM 658 C CA . SER A 1 81 ? -4.816 -11.760 14.117 1.00 67.62 81 SER A CA 1
ATOM 659 C C . SER A 1 81 ? -4.534 -13.133 14.744 1.00 67.62 81 SER A C 1
ATOM 661 O O . SER A 1 81 ? -5.448 -13.813 15.205 1.00 67.62 81 SER A O 1
ATOM 663 N N . LEU A 1 82 ? -3.261 -13.529 14.793 1.00 65.06 82 LEU A N 1
ATOM 664 C CA . LEU A 1 82 ? -2.808 -14.821 15.306 1.00 65.06 82 LEU A CA 1
ATOM 665 C C . LEU A 1 82 ? -2.410 -14.753 16.780 1.00 65.06 82 LEU A C 1
ATOM 667 O O . LEU A 1 82 ? -2.572 -15.728 17.498 1.00 65.06 82 LEU A O 1
ATOM 671 N N . THR A 1 83 ? -1.938 -13.613 17.281 1.00 60.91 83 THR A N 1
ATOM 672 C CA . THR A 1 83 ? -1.708 -13.423 18.721 1.00 60.91 83 THR A CA 1
ATOM 673 C C . THR A 1 83 ? -3.014 -13.406 19.513 1.00 60.91 83 THR A C 1
ATOM 675 O O . THR A 1 83 ? -3.003 -13.740 20.691 1.00 60.91 83 THR A O 1
ATOM 678 N N . GLY A 1 84 ? -4.142 -13.085 18.868 1.00 56.94 84 GLY A N 1
ATOM 679 C CA . GLY A 1 84 ? -5.478 -13.269 19.446 1.00 56.94 84 GLY A CA 1
ATOM 680 C C . GLY A 1 84 ? -5.957 -14.729 19.480 1.00 56.94 84 GLY A C 1
ATOM 681 O O . GLY A 1 84 ? -6.916 -15.026 20.180 1.00 56.94 84 GLY A O 1
ATOM 682 N N . ASN A 1 85 ? -5.293 -15.641 18.758 1.00 52.59 85 ASN A N 1
ATOM 683 C CA . ASN A 1 85 ? -5.644 -17.060 18.640 1.00 52.59 85 ASN A CA 1
ATOM 684 C C . ASN A 1 85 ? -4.375 -17.917 18.783 1.00 52.59 85 ASN A C 1
ATOM 686 O O . ASN A 1 85 ? -3.708 -18.219 17.796 1.00 52.59 85 ASN A O 1
ATOM 690 N N . ALA A 1 86 ? -4.032 -18.294 20.017 1.00 50.00 86 ALA A N 1
ATOM 691 C CA . ALA A 1 86 ? -2.831 -19.044 20.393 1.00 50.00 86 ALA A CA 1
ATOM 692 C C . ALA A 1 86 ? -2.508 -20.237 19.458 1.00 50.00 86 ALA A C 1
ATOM 694 O O . ALA A 1 86 ? -3.001 -21.338 19.668 1.00 50.00 86 ALA A O 1
ATOM 695 N N . ASN A 1 87 ? -1.695 -20.018 18.412 1.00 57.09 87 ASN A N 1
ATOM 696 C CA . ASN A 1 87 ? -1.018 -21.044 17.601 1.00 57.09 87 ASN A CA 1
ATOM 697 C C . ASN A 1 87 ? 0.018 -20.399 16.651 1.00 57.09 87 ASN A C 1
ATOM 699 O O . ASN A 1 87 ? -0.178 -20.258 15.441 1.00 57.09 87 ASN A O 1
ATOM 703 N N . THR A 1 88 ? 1.157 -19.998 17.215 1.00 59.09 88 THR A N 1
ATOM 704 C CA . THR A 1 88 ? 2.231 -19.225 16.557 1.00 59.09 88 THR A CA 1
ATOM 705 C C . THR A 1 88 ? 3.051 -19.998 15.509 1.00 59.09 88 THR A C 1
ATOM 707 O O . THR A 1 88 ? 3.705 -19.373 14.673 1.00 59.09 88 THR A O 1
ATOM 710 N N . GLY A 1 89 ? 3.000 -21.336 15.486 1.00 61.19 89 GLY A N 1
ATOM 711 C CA . GLY A 1 89 ? 3.664 -22.164 14.463 1.00 61.19 89 GLY A CA 1
ATOM 712 C C . GLY A 1 89 ? 2.933 -22.158 13.114 1.00 61.19 89 GLY A C 1
ATOM 713 O O . GLY A 1 89 ? 3.494 -21.766 12.094 1.00 61.19 89 GLY A O 1
ATOM 714 N N . ARG A 1 90 ? 1.633 -22.484 13.122 1.00 61.9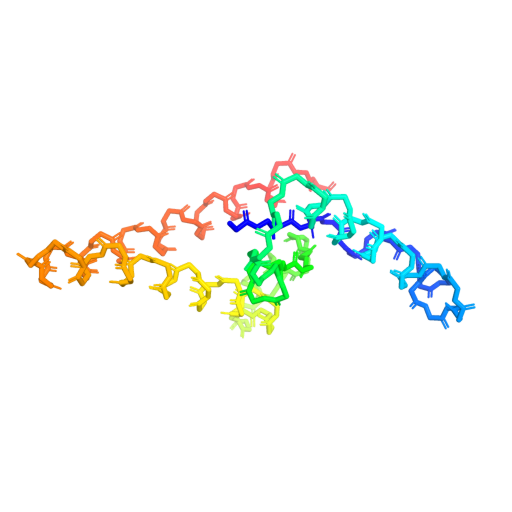7 90 ARG A N 1
ATOM 715 C CA . ARG A 1 90 ? 0.763 -22.499 11.925 1.00 61.97 90 ARG A CA 1
ATOM 716 C C . ARG A 1 90 ? 0.598 -21.109 11.297 1.00 61.97 90 ARG A C 1
ATOM 718 O O . ARG A 1 90 ? 0.442 -20.960 10.090 1.00 61.97 90 ARG A O 1
ATOM 725 N N . ALA A 1 91 ? 0.660 -20.090 12.147 1.00 59.12 91 ALA A N 1
ATOM 726 C CA . ALA A 1 91 ? 0.777 -18.678 11.813 1.00 59.12 91 ALA A CA 1
ATOM 727 C C . ALA A 1 91 ? 1.947 -18.359 10.867 1.00 59.12 91 ALA A C 1
ATOM 729 O O . ALA A 1 91 ? 1.761 -17.710 9.838 1.00 59.12 91 ALA A O 1
ATOM 730 N N . ARG A 1 92 ? 3.155 -18.816 11.222 1.00 59.88 92 ARG A N 1
ATOM 731 C CA . ARG A 1 92 ? 4.385 -18.569 10.455 1.00 59.88 92 ARG A CA 1
ATOM 732 C C . ARG A 1 92 ? 4.376 -19.279 9.109 1.00 59.88 92 ARG A C 1
ATOM 734 O O . ARG A 1 92 ? 4.805 -18.704 8.118 1.00 59.88 92 ARG A O 1
ATOM 741 N N . GLU A 1 93 ? 3.835 -20.488 9.067 1.00 64.25 93 GLU A N 1
ATOM 742 C CA . GLU A 1 93 ? 3.694 -21.244 7.826 1.00 64.25 93 GLU A CA 1
ATOM 743 C C . GLU A 1 93 ? 2.715 -20.552 6.865 1.00 64.25 93 GLU A C 1
ATOM 745 O O . GLU A 1 93 ? 3.066 -20.275 5.721 1.00 64.25 93 GLU A O 1
ATOM 750 N N . LYS A 1 94 ? 1.531 -20.140 7.349 1.00 61.62 94 LYS A N 1
ATOM 751 C CA . LYS A 1 94 ? 0.566 -19.354 6.555 1.00 61.62 94 LYS A CA 1
ATOM 752 C C . LYS A 1 94 ? 1.141 -18.025 6.052 1.00 61.62 94 LYS A C 1
ATOM 754 O O . LYS A 1 94 ? 0.834 -17.624 4.933 1.00 61.62 94 LYS A O 1
ATOM 759 N N . LEU A 1 95 ? 1.983 -17.362 6.851 1.00 61.84 95 LEU A N 1
ATOM 760 C CA . LEU A 1 95 ? 2.721 -16.164 6.435 1.00 61.84 95 LEU A CA 1
ATOM 761 C C . LEU A 1 95 ? 3.679 -16.448 5.272 1.00 61.84 95 LEU A C 1
ATOM 763 O O . LEU A 1 95 ? 3.729 -15.660 4.332 1.00 61.84 95 LEU A O 1
ATOM 767 N N . GLY A 1 96 ? 4.401 -17.572 5.317 1.00 63.56 96 GLY A N 1
ATOM 768 C CA . GLY A 1 96 ? 5.278 -18.012 4.230 1.00 63.56 96 GLY A CA 1
ATOM 769 C C . GLY A 1 96 ? 4.509 -18.253 2.930 1.00 63.56 96 GLY A C 1
ATOM 770 O O . GLY A 1 96 ? 4.847 -17.669 1.904 1.00 63.56 96 GLY A O 1
ATOM 771 N N . TRP A 1 97 ? 3.415 -19.021 2.989 1.00 63.28 97 TRP A N 1
ATOM 772 C CA . TRP A 1 97 ? 2.551 -19.281 1.827 1.00 63.28 97 TRP A CA 1
ATOM 773 C C . TRP A 1 97 ? 1.948 -18.000 1.239 1.00 63.28 97 TRP A C 1
ATOM 775 O O . TRP A 1 97 ? 1.915 -17.833 0.022 1.00 63.28 97 TRP A O 1
ATOM 785 N N . MET A 1 98 ? 1.526 -17.054 2.085 1.00 62.75 98 MET A N 1
ATOM 786 C CA . MET A 1 98 ? 1.045 -15.752 1.617 1.00 62.75 98 MET A CA 1
ATOM 787 C C . MET A 1 98 ? 2.148 -14.902 0.987 1.00 62.75 98 MET A C 1
ATOM 789 O O . MET A 1 98 ? 1.873 -14.226 0.004 1.00 62.75 98 MET A O 1
ATOM 793 N N . HIS A 1 99 ? 3.376 -14.915 1.515 1.00 60.06 99 HIS A N 1
ATOM 794 C CA . HIS A 1 99 ? 4.486 -14.178 0.904 1.00 60.06 99 HIS A CA 1
ATOM 795 C C . HIS A 1 99 ? 4.759 -14.669 -0.521 1.00 60.06 99 HIS A C 1
ATOM 797 O O . HIS A 1 99 ? 4.945 -13.852 -1.421 1.00 60.06 99 HIS A O 1
ATOM 803 N N . VAL A 1 100 ? 4.701 -15.988 -0.729 1.00 62.50 100 VAL A N 1
ATOM 804 C CA . VAL A 1 100 ? 4.821 -16.608 -2.054 1.00 62.50 100 VAL A CA 1
ATOM 805 C C . VAL A 1 100 ? 3.646 -16.192 -2.944 1.00 62.50 100 VAL A C 1
ATOM 807 O O . VAL A 1 100 ? 3.862 -15.609 -3.997 1.00 62.50 100 VAL A O 1
ATOM 810 N N . HIS A 1 101 ? 2.400 -16.365 -2.492 1.00 59.50 101 HIS A N 1
ATOM 811 C CA . HIS A 1 101 ? 1.218 -16.071 -3.316 1.00 59.50 101 HIS A CA 1
ATOM 812 C C . HIS A 1 101 ? 1.016 -14.587 -3.636 1.00 59.50 101 HIS A C 1
ATOM 814 O O . HIS A 1 101 ? 0.581 -14.260 -4.734 1.00 59.50 101 HIS A O 1
ATOM 820 N N . VAL A 1 102 ? 1.301 -13.675 -2.702 1.00 61.09 102 VAL A N 1
ATOM 821 C CA . VAL A 1 102 ? 1.212 -12.231 -2.972 1.00 61.09 102 VAL A CA 1
ATOM 822 C C . VAL A 1 102 ? 2.253 -11.844 -4.011 1.00 61.09 102 VAL A C 1
ATOM 824 O O . VAL A 1 102 ? 1.923 -11.107 -4.932 1.00 61.09 102 VAL A O 1
ATOM 827 N N . THR A 1 103 ? 3.467 -12.386 -3.909 1.00 61.03 103 THR A N 1
ATOM 828 C CA . THR A 1 103 ? 4.523 -12.174 -4.903 1.00 61.03 103 THR A CA 1
ATOM 829 C C . THR A 1 103 ? 4.132 -12.757 -6.264 1.00 61.03 103 THR A C 1
ATOM 831 O O . THR A 1 103 ? 4.259 -12.061 -7.267 1.00 61.03 103 THR A O 1
ATOM 834 N N . ASP A 1 104 ? 3.562 -13.965 -6.312 1.00 59.25 104 ASP A N 1
ATOM 835 C CA . ASP A 1 104 ? 3.097 -14.596 -7.555 1.00 59.25 104 ASP A CA 1
ATOM 836 C C . ASP A 1 104 ? 1.960 -13.810 -8.218 1.00 59.25 104 ASP A C 1
ATOM 838 O O . ASP A 1 104 ? 2.025 -13.515 -9.410 1.00 59.25 104 ASP A O 1
ATOM 842 N N . LEU A 1 105 ? 0.944 -13.403 -7.448 1.00 56.19 105 LEU A N 1
ATOM 843 C CA . LEU A 1 105 ? -0.139 -12.540 -7.932 1.00 56.19 105 LEU A CA 1
ATOM 844 C C . LEU A 1 105 ? 0.405 -11.211 -8.459 1.00 56.19 105 LEU A C 1
ATOM 846 O O . LEU A 1 105 ? -0.110 -10.670 -9.436 1.00 56.19 105 LEU A O 1
ATOM 850 N N . TYR A 1 106 ? 1.462 -10.693 -7.836 1.00 59.72 106 TYR A N 1
ATOM 851 C CA . TYR A 1 106 ? 2.107 -9.464 -8.265 1.00 59.72 106 TYR A CA 1
ATOM 852 C C . TYR A 1 106 ? 2.835 -9.633 -9.598 1.00 59.72 106 TYR A C 1
ATOM 854 O O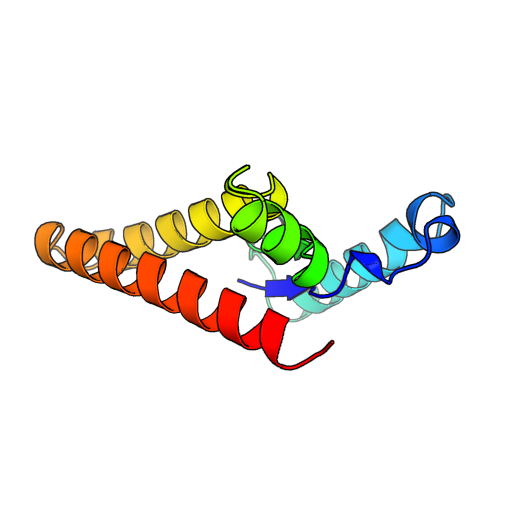 . TYR A 1 106 ? 2.609 -8.847 -10.519 1.00 59.72 106 TYR A O 1
ATOM 862 N N . VAL A 1 107 ? 3.649 -10.684 -9.728 1.00 59.97 107 VAL A N 1
ATOM 863 C CA . VAL A 1 107 ? 4.354 -11.029 -10.970 1.00 59.97 107 VAL A CA 1
ATOM 864 C C . VAL A 1 107 ? 3.354 -11.267 -12.103 1.00 59.97 107 VAL A C 1
ATOM 866 O O . VAL A 1 107 ? 3.511 -10.698 -13.181 1.00 59.97 107 VAL A O 1
ATOM 869 N N . GLN A 1 108 ? 2.276 -12.009 -11.844 1.00 58.50 108 GLN A N 1
ATOM 870 C CA . GLN A 1 108 ? 1.208 -12.247 -12.819 1.00 58.50 108 GLN A CA 1
ATOM 871 C C . GLN A 1 108 ? 0.486 -10.952 -13.214 1.00 58.50 108 GLN A C 1
ATOM 873 O O . GLN A 1 108 ? 0.246 -10.716 -14.396 1.00 58.50 108 GLN A O 1
ATOM 878 N N . SER A 1 109 ? 0.180 -10.075 -12.251 1.00 53.56 109 SER A N 1
ATOM 879 C CA . SER A 1 109 ? -0.478 -8.791 -12.532 1.00 53.56 109 SER A CA 1
ATOM 880 C C . SER A 1 109 ? 0.380 -7.848 -13.379 1.00 53.56 109 SER A C 1
ATOM 882 O O . SER A 1 109 ? -0.160 -7.094 -14.185 1.00 53.56 109 SER A O 1
ATOM 884 N N . ALA A 1 110 ? 1.706 -7.918 -13.233 1.00 51.91 110 ALA A N 1
ATOM 885 C CA . ALA A 1 110 ? 2.644 -7.140 -14.030 1.00 51.91 110 ALA A CA 1
ATOM 886 C C . ALA A 1 110 ? 2.84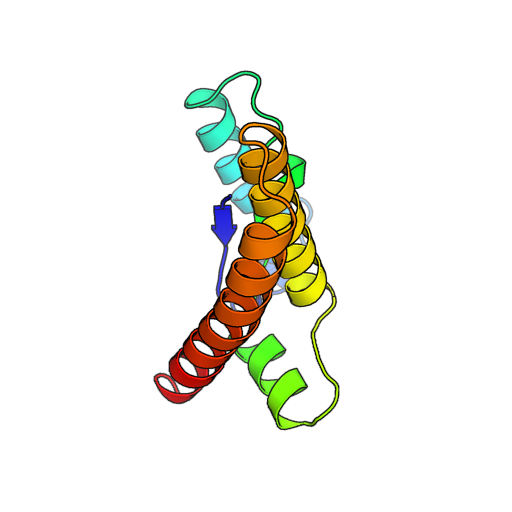4 -7.707 -15.444 1.00 51.91 110 ALA A C 1
ATOM 888 O O . ALA A 1 110 ? 3.121 -6.952 -16.366 1.00 51.91 110 ALA A O 1
ATOM 889 N N . GLN A 1 111 ? 2.672 -9.018 -15.632 1.00 51.53 111 GLN A N 1
ATOM 890 C CA . GLN A 1 111 ? 2.715 -9.660 -16.951 1.00 51.53 111 GLN A CA 1
ATOM 891 C C . GLN A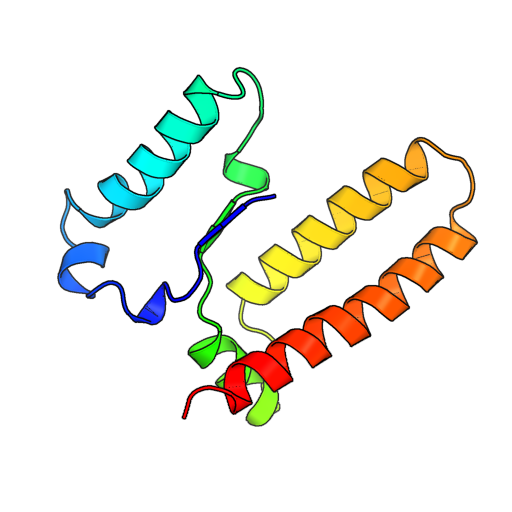 1 111 ? 1.407 -9.493 -17.742 1.00 51.53 111 GLN A C 1
ATOM 893 O O . GLN A 1 111 ? 1.420 -9.552 -18.968 1.00 51.53 111 GLN A O 1
ATOM 898 N N . ALA A 1 112 ? 0.279 -9.282 -17.058 1.00 47.91 112 ALA A N 1
ATOM 899 C CA . ALA A 1 112 ? -1.037 -9.137 -17.683 1.00 47.91 112 ALA A CA 1
ATOM 900 C C . ALA A 1 112 ? -1.268 -7.778 -18.376 1.00 47.91 112 ALA A C 1
ATOM 902 O O . ALA A 1 112 ? -2.235 -7.641 -19.124 1.00 47.91 112 ALA A O 1
ATOM 903 N N . TYR A 1 113 ? -0.407 -6.784 -18.142 1.00 44.75 113 TYR A N 1
ATOM 904 C CA . TYR A 1 113 ? -0.485 -5.464 -18.770 1.00 44.75 113 TYR A CA 1
ATOM 905 C C . TYR A 1 113 ? 0.908 -5.038 -19.267 1.00 44.75 113 TYR A C 1
ATOM 907 O O . TYR A 1 113 ? 1.688 -4.538 -18.453 1.00 44.75 113 TYR A O 1
ATOM 915 N N . PRO A 1 114 ? 1.234 -5.275 -20.555 1.00 39.50 114 PRO A N 1
ATOM 916 C CA . PRO A 1 114 ? 2.469 -4.792 -21.176 1.00 39.50 114 PRO A CA 1
ATOM 917 C C . PRO A 1 114 ? 2.498 -3.267 -21.345 1.00 39.50 114 PRO A C 1
ATOM 919 O O . PRO A 1 114 ? 1.413 -2.657 -21.500 1.00 39.50 114 PRO A O 1
#

Sequence (114 aa):
MFVCNKWDIVEERERNQPGSEAQVWQDTVDKLKKHLPGFSWDRYMYKMSTTEASRYITSGIGYTERYAALMGGLQKLILSSLTGNANTGRAREKLGWMHVHVTDLYVQSAQAYP

Secondary structure (DSSP, 8-state):
-EEE--TTTS-HHHHHSTTTHHHHHHHHHHHHHHHSTT--GGGTEEE--HHHHHHHHHTT----HHHHHHHHHHHHHHHHHHHTSS-HHHHHHHHHHHHHHHHHHHHHHHHS--

Foldseek 3Di:
DEEDEPLVVCDVCLVPDPPHVCCVVVVVVVVVCVVPPPDPVVLQYAYYYLQVQLVCVVVVVHGDPRVVSNLVSVLVVLVVVCVVPPDVPVSVVVNVVVVVVVVVVSNVVNVVPD

pLDDT: 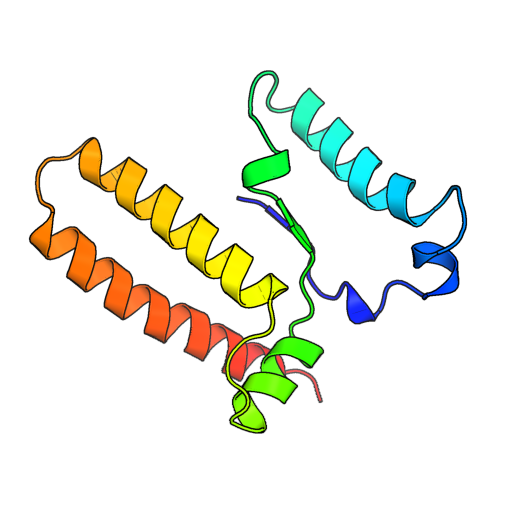mean 70.28, std 12.45, range [39.5, 87.0]